Protein AF-A0A820IX75-F1 (afdb_monomer_lite)

Structure (mmCIF, N/CA/C/O backbone):
data_AF-A0A820IX75-F1
#
_entry.id   AF-A0A820IX75-F1
#
loop_
_atom_site.group_PDB
_atom_site.id
_atom_site.type_symbol
_atom_site.label_atom_id
_atom_site.label_alt_id
_atom_site.label_comp_id
_atom_site.label_asym_id
_atom_site.label_entity_id
_atom_site.label_seq_id
_atom_site.pdbx_PDB_ins_code
_atom_site.Cartn_x
_atom_site.Cartn_y
_atom_site.Cartn_z
_atom_site.occupancy
_atom_site.B_iso_or_equiv
_atom_site.auth_seq_id
_atom_site.auth_comp_id
_atom_site.auth_asym_id
_atom_site.auth_atom_id
_atom_site.pdbx_PDB_model_num
ATOM 1 N N . PHE A 1 1 ? 5.509 -18.239 8.361 1.00 42.78 1 PHE A N 1
ATOM 2 C CA . PHE A 1 1 ? 4.060 -17.971 8.330 1.00 42.78 1 PHE A CA 1
ATOM 3 C C . PHE A 1 1 ? 3.438 -18.669 9.520 1.00 42.78 1 PHE A C 1
ATOM 5 O O . PHE A 1 1 ? 3.626 -19.872 9.639 1.00 42.78 1 PHE A O 1
ATOM 12 N N . ILE A 1 2 ? 2.774 -17.937 10.414 1.00 26.36 2 ILE A N 1
ATOM 13 C CA . ILE A 1 2 ? 1.920 -18.545 11.439 1.00 26.36 2 ILE A CA 1
ATOM 14 C C . ILE A 1 2 ? 0.499 -18.086 11.131 1.00 26.36 2 ILE A C 1
ATOM 16 O O . ILE A 1 2 ? 0.242 -16.888 11.007 1.00 26.36 2 ILE A O 1
ATOM 20 N N . TYR A 1 3 ? -0.395 -19.053 10.953 1.00 32.22 3 TYR A N 1
ATOM 21 C CA . TYR A 1 3 ? -1.819 -18.812 10.783 1.00 32.22 3 TYR A CA 1
ATOM 22 C C . TYR A 1 3 ? -2.474 -18.851 12.160 1.00 32.22 3 TYR A C 1
ATOM 24 O O . TYR A 1 3 ? -2.444 -19.881 12.828 1.00 32.22 3 TYR A O 1
ATOM 32 N N . VAL A 1 4 ? -3.062 -17.733 12.578 1.00 28.36 4 VAL A N 1
ATOM 33 C CA . VAL A 1 4 ? -3.933 -17.672 13.757 1.00 28.36 4 VAL A CA 1
ATOM 34 C C . VAL A 1 4 ? -5.233 -17.016 13.305 1.00 28.36 4 VAL A C 1
ATOM 36 O O . VAL A 1 4 ? -5.208 -15.900 12.795 1.00 28.36 4 VAL A O 1
ATOM 39 N N . ASN A 1 5 ? -6.363 -17.718 13.441 1.00 31.97 5 ASN A N 1
ATOM 40 C CA . ASN A 1 5 ? -7.703 -17.233 13.069 1.00 31.97 5 ASN A CA 1
ATOM 41 C C . ASN A 1 5 ? -7.798 -16.603 11.663 1.00 31.97 5 ASN A C 1
ATOM 43 O O . ASN A 1 5 ? -8.227 -15.461 11.532 1.00 31.97 5 ASN A O 1
ATOM 47 N N . ASN A 1 6 ? -7.377 -17.317 10.611 1.00 42.12 6 ASN A N 1
ATOM 48 C CA . ASN A 1 6 ? -7.396 -16.839 9.213 1.00 42.12 6 ASN A CA 1
ATOM 49 C C . ASN A 1 6 ? -6.638 -15.525 8.933 1.00 42.12 6 ASN A C 1
ATOM 51 O O . ASN A 1 6 ? -6.650 -15.042 7.803 1.00 42.12 6 ASN A O 1
ATOM 55 N N . ASN A 1 7 ? -5.910 -14.992 9.913 1.00 35.41 7 ASN A N 1
ATOM 56 C CA . ASN A 1 7 ? -5.027 -13.852 9.747 1.00 35.41 7 ASN A CA 1
ATOM 57 C C . ASN A 1 7 ? -3.591 -14.356 9.577 1.00 35.41 7 ASN A C 1
ATOM 59 O O . ASN A 1 7 ? -3.081 -15.162 10.364 1.00 35.41 7 ASN A O 1
ATOM 63 N N . CYS A 1 8 ? -2.943 -13.909 8.501 1.00 38.84 8 CYS A N 1
ATOM 64 C CA . CYS A 1 8 ? -1.560 -14.252 8.209 1.00 38.84 8 CYS A CA 1
ATOM 65 C C . CYS A 1 8 ? -0.639 -13.315 8.993 1.00 38.84 8 CYS A C 1
ATOM 67 O O . CYS A 1 8 ? -0.419 -12.172 8.595 1.00 38.84 8 CYS A O 1
ATOM 69 N N . TYR A 1 9 ? -0.076 -13.802 10.099 1.00 39.69 9 TYR A N 1
ATOM 70 C CA . TYR A 1 9 ? 0.905 -13.039 10.863 1.00 39.69 9 TYR A CA 1
ATOM 71 C C . TYR A 1 9 ? 2.302 -13.283 10.289 1.00 39.69 9 TYR A C 1
ATOM 73 O O . TYR A 1 9 ? 2.934 -14.331 10.466 1.00 39.69 9 TYR A O 1
ATOM 81 N N . CYS A 1 10 ? 2.769 -12.285 9.549 1.00 46.56 10 CYS A N 1
ATOM 82 C CA . CYS A 1 10 ? 4.101 -12.209 8.974 1.00 46.56 10 CYS A CA 1
ATOM 83 C C . CYS A 1 10 ? 5.067 -11.577 9.989 1.00 46.56 10 CYS A C 1
ATOM 85 O O . CYS A 1 10 ? 5.376 -10.392 9.909 1.00 46.56 10 CYS A O 1
ATOM 87 N N . PHE A 1 11 ? 5.551 -12.359 10.958 1.00 43.84 11 PHE A N 1
ATOM 88 C CA . PHE A 1 11 ? 6.661 -11.931 11.816 1.00 43.84 11 PHE A CA 1
ATOM 89 C C . PHE A 1 11 ? 7.976 -12.043 11.037 1.00 43.84 11 PHE A C 1
ATOM 91 O O . PHE A 1 11 ? 8.629 -13.085 11.051 1.00 43.84 11 PHE A O 1
ATOM 98 N N . PHE A 1 12 ? 8.357 -10.977 10.334 1.00 48.91 12 PHE A N 1
ATOM 99 C CA . PHE A 1 12 ? 9.676 -10.866 9.715 1.00 48.91 12 PHE A CA 1
ATOM 100 C C . PHE A 1 12 ? 10.485 -9.811 10.464 1.00 48.91 12 PHE A C 1
ATOM 102 O O . PHE A 1 12 ? 10.335 -8.607 10.273 1.00 48.91 12 PHE A O 1
ATOM 109 N N . THR A 1 13 ? 11.354 -10.282 11.352 1.00 51.72 13 THR A N 1
ATOM 110 C CA . THR A 1 13 ? 12.250 -9.466 12.183 1.00 51.72 13 THR A CA 1
ATOM 111 C C . THR A 1 13 ? 13.449 -8.902 11.412 1.00 51.72 13 THR A C 1
ATOM 113 O O . THR A 1 13 ? 14.338 -8.304 12.010 1.00 51.72 13 THR A O 1
ATOM 116 N N . THR A 1 14 ? 13.502 -9.061 10.085 1.00 61.75 14 THR A N 1
ATOM 117 C CA . THR A 1 14 ? 14.637 -8.634 9.258 1.00 61.75 14 THR A CA 1
ATOM 118 C C . THR A 1 14 ? 14.279 -7.429 8.375 1.00 61.75 14 THR A C 1
ATOM 120 O O . THR A 1 14 ? 13.453 -7.557 7.472 1.00 61.75 14 THR A O 1
ATOM 123 N N . PRO A 1 15 ? 14.946 -6.269 8.552 1.00 64.50 15 PRO A N 1
ATOM 124 C CA . PRO A 1 15 ? 14.781 -5.068 7.719 1.00 64.50 15 PRO A CA 1
ATOM 125 C C . PRO A 1 15 ? 14.859 -5.315 6.205 1.00 64.50 15 PRO A C 1
ATOM 127 O O . PRO A 1 15 ? 14.155 -4.684 5.420 1.00 64.50 15 PRO A O 1
ATOM 130 N N . LEU A 1 16 ? 15.696 -6.274 5.802 1.00 68.25 16 LEU A N 1
ATOM 131 C CA . LEU A 1 16 ? 15.892 -6.687 4.411 1.00 68.25 16 LEU A CA 1
ATOM 132 C C . LEU A 1 16 ? 14.627 -7.275 3.775 1.00 68.25 16 LEU A C 1
ATOM 134 O O . LEU A 1 16 ? 14.386 -7.057 2.590 1.00 68.25 16 LEU A O 1
ATOM 138 N N . PHE A 1 17 ? 13.804 -7.985 4.548 1.00 69.88 17 PHE A N 1
ATOM 139 C CA . PHE A 1 17 ? 12.567 -8.574 4.046 1.00 69.88 17 PHE A CA 1
ATOM 140 C C . PHE A 1 17 ? 11.552 -7.493 3.668 1.00 69.88 17 PHE A C 1
ATOM 142 O O . PHE A 1 17 ? 10.970 -7.539 2.585 1.00 69.88 17 PHE A O 1
ATOM 149 N N . TRP A 1 18 ? 11.398 -6.475 4.518 1.00 69.31 18 TRP A N 1
ATOM 150 C CA . TRP A 1 18 ? 10.509 -5.341 4.264 1.00 69.31 18 TRP A CA 1
ATOM 151 C C . TRP A 1 18 ? 10.938 -4.532 3.044 1.00 69.31 18 TRP A C 1
ATOM 153 O O . TRP A 1 18 ? 10.099 -4.116 2.246 1.00 69.31 18 TRP A O 1
ATOM 163 N N . LEU A 1 19 ? 12.249 -4.390 2.846 1.00 72.06 19 LEU A N 1
ATOM 164 C CA . LEU A 1 19 ? 12.806 -3.751 1.661 1.00 72.06 19 LEU A CA 1
ATOM 165 C C . LEU A 1 19 ? 12.504 -4.545 0.384 1.00 72.06 19 LEU A C 1
ATOM 167 O O . LEU A 1 19 ? 12.099 -3.972 -0.625 1.00 72.06 19 LEU A O 1
ATOM 171 N N . GLN A 1 20 ? 12.659 -5.871 0.425 1.00 74.88 20 GLN A N 1
ATOM 172 C CA . GLN A 1 20 ? 12.311 -6.749 -0.694 1.00 74.88 20 GLN A CA 1
ATOM 173 C C . GLN A 1 20 ? 10.810 -6.715 -0.998 1.00 74.88 20 GLN A C 1
ATOM 175 O O . GLN A 1 20 ? 10.428 -6.675 -2.165 1.00 74.88 20 GLN A O 1
ATOM 180 N N . TRP A 1 21 ? 9.966 -6.692 0.034 1.00 74.81 21 TRP A N 1
ATOM 181 C CA . TRP A 1 21 ? 8.514 -6.588 -0.103 1.00 74.81 21 TRP A CA 1
ATOM 182 C C . TRP A 1 21 ? 8.080 -5.279 -0.738 1.00 74.81 21 TRP 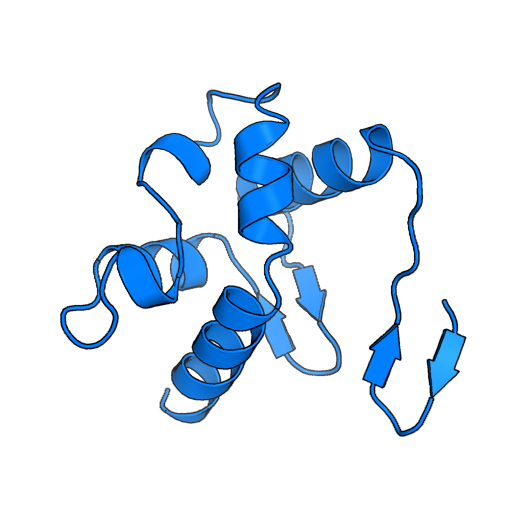A C 1
ATOM 184 O O . TRP A 1 21 ? 7.351 -5.296 -1.728 1.00 74.81 21 TRP A O 1
ATOM 194 N N . ARG A 1 22 ? 8.589 -4.153 -0.231 1.00 77.25 22 ARG A N 1
ATOM 195 C CA . ARG A 1 22 ? 8.356 -2.839 -0.826 1.00 77.25 22 ARG A CA 1
ATOM 196 C C . ARG A 1 22 ? 8.825 -2.807 -2.276 1.00 77.25 22 ARG A C 1
ATOM 198 O O . ARG A 1 22 ? 8.060 -2.420 -3.147 1.00 77.25 22 ARG A O 1
ATOM 205 N N . ASN A 1 23 ? 10.047 -3.252 -2.559 1.00 77.75 23 ASN A N 1
ATOM 206 C CA . ASN A 1 23 ? 10.578 -3.227 -3.923 1.00 77.75 23 ASN A CA 1
ATOM 207 C C . ASN A 1 23 ? 9.777 -4.118 -4.879 1.00 77.75 23 ASN A C 1
ATOM 209 O O . ASN A 1 23 ? 9.607 -3.748 -6.035 1.00 77.75 23 ASN A O 1
ATOM 213 N N . ARG A 1 24 ? 9.237 -5.248 -4.404 1.00 76.00 24 ARG A N 1
ATOM 214 C CA . ARG A 1 24 ? 8.307 -6.076 -5.184 1.00 76.00 24 ARG A CA 1
ATOM 215 C C . ARG A 1 24 ? 6.988 -5.352 -5.441 1.00 76.00 24 ARG A C 1
ATOM 217 O O . ARG A 1 24 ? 6.597 -5.247 -6.596 1.00 76.00 24 ARG A O 1
ATOM 224 N N . LEU A 1 25 ? 6.359 -4.801 -4.403 1.00 75.62 25 LEU A N 1
ATOM 225 C CA . LEU A 1 25 ? 5.100 -4.056 -4.516 1.00 75.62 25 LEU A CA 1
ATOM 226 C C . LEU A 1 25 ? 5.221 -2.848 -5.460 1.00 75.62 25 LEU A C 1
ATOM 228 O O . LEU A 1 25 ? 4.319 -2.568 -6.242 1.00 75.62 25 LEU A O 1
ATOM 232 N N . LEU A 1 26 ? 6.361 -2.153 -5.419 1.00 74.94 26 LEU A N 1
ATOM 233 C CA . LEU A 1 26 ? 6.631 -0.966 -6.230 1.00 74.94 26 LEU A CA 1
ATOM 234 C C . LEU A 1 26 ? 7.114 -1.273 -7.658 1.00 74.94 26 LEU A C 1
ATOM 236 O O . LEU A 1 26 ? 7.202 -0.367 -8.481 1.00 74.94 26 LEU A O 1
ATOM 240 N N . SER A 1 27 ? 7.433 -2.529 -7.978 1.00 73.12 27 SER A N 1
ATOM 241 C CA . SER A 1 27 ? 7.990 -2.922 -9.280 1.00 73.12 27 SER A CA 1
ATOM 242 C C . SER A 1 27 ? 6.961 -2.933 -10.423 1.00 73.12 27 SER A C 1
ATOM 244 O O . SER A 1 27 ? 7.355 -3.215 -11.549 1.00 73.12 27 SER A O 1
ATOM 246 N N . SER A 1 28 ? 5.672 -2.684 -10.164 1.00 61.00 28 SER A N 1
ATOM 247 C CA . SER A 1 28 ? 4.520 -2.845 -11.084 1.00 61.00 28 SER A CA 1
ATOM 248 C C . SER A 1 28 ? 4.309 -4.246 -11.687 1.00 61.00 28 SER A C 1
ATOM 250 O O . SER A 1 28 ? 3.228 -4.527 -12.188 1.00 61.00 28 SER A O 1
ATOM 252 N N . THR A 1 29 ? 5.299 -5.138 -11.624 1.00 55.91 29 THR A N 1
ATOM 253 C CA . THR A 1 29 ? 5.246 -6.520 -12.128 1.00 55.91 29 THR A CA 1
ATOM 254 C C . THR A 1 29 ? 4.722 -7.541 -11.118 1.00 55.91 29 THR A C 1
ATOM 256 O O . THR A 1 29 ? 4.583 -8.708 -11.471 1.00 55.91 29 THR A O 1
ATOM 259 N N . ALA A 1 30 ? 4.482 -7.154 -9.863 1.00 57.84 30 ALA A N 1
ATOM 260 C CA . ALA A 1 30 ? 4.093 -8.089 -8.813 1.00 57.84 30 ALA A CA 1
ATOM 261 C C . ALA A 1 30 ? 2.841 -7.609 -8.076 1.00 57.84 30 ALA A C 1
ATOM 263 O O . ALA A 1 30 ? 2.861 -6.597 -7.377 1.00 57.84 30 ALA A O 1
ATOM 264 N N . GLU A 1 31 ? 1.765 -8.377 -8.214 1.00 60.50 31 GLU A N 1
ATOM 265 C CA . GLU A 1 31 ? 0.589 -8.279 -7.360 1.00 60.50 31 GLU A CA 1
ATOM 266 C C . GLU A 1 31 ? 0.858 -9.034 -6.069 1.00 60.50 31 GLU A C 1
ATOM 268 O O . GLU A 1 31 ? 1.347 -10.170 -6.073 1.00 60.50 31 GLU A O 1
ATOM 273 N N . LEU A 1 32 ? 0.558 -8.394 -4.948 1.00 68.12 32 LEU A N 1
ATOM 274 C CA . LEU A 1 32 ? 0.883 -8.944 -3.656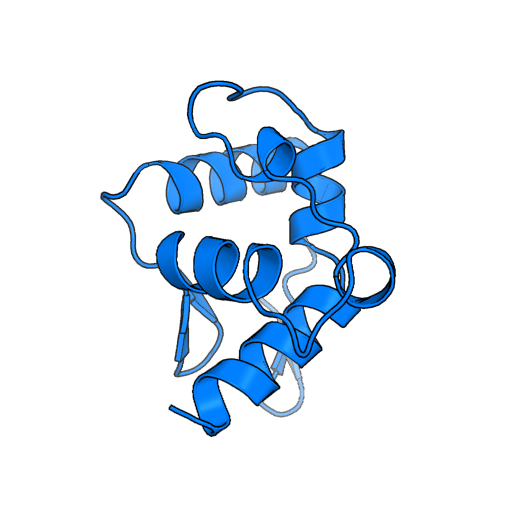 1.00 68.12 32 LEU A CA 1
ATOM 275 C C . LEU A 1 32 ? -0.393 -9.415 -2.966 1.00 68.12 32 LEU A C 1
ATOM 277 O O . LEU A 1 32 ? -1.319 -8.639 -2.750 1.00 68.12 32 LEU A O 1
ATOM 281 N N . ARG A 1 33 ? -0.454 -10.706 -2.636 1.00 61.75 33 ARG A N 1
ATOM 282 C CA . ARG A 1 33 ? -1.608 -11.282 -1.943 1.00 61.75 33 ARG A CA 1
ATOM 283 C C . ARG A 1 33 ? -1.495 -11.089 -0.440 1.00 61.75 33 ARG A C 1
ATOM 285 O O . ARG A 1 33 ? -0.548 -11.573 0.181 1.00 61.75 33 ARG A O 1
ATOM 292 N N . LEU A 1 34 ? -2.501 -10.443 0.135 1.00 63.34 34 LEU A N 1
ATOM 293 C CA . LEU A 1 34 ? -2.706 -10.345 1.573 1.00 63.34 34 LEU A CA 1
ATOM 294 C C . LEU A 1 34 ? -4.015 -11.068 1.905 1.00 63.34 34 LEU A C 1
ATOM 296 O O . LEU A 1 34 ? -5.111 -10.573 1.652 1.00 63.34 34 LEU A O 1
ATOM 300 N N . GLY A 1 35 ? -3.897 -12.310 2.382 1.00 64.31 35 GLY A N 1
ATOM 301 C CA . GLY A 1 35 ? -5.048 -13.207 2.501 1.00 64.31 35 GLY A CA 1
ATOM 302 C C . GLY A 1 35 ? -5.664 -13.515 1.129 1.00 64.31 35 GLY A C 1
ATOM 303 O O . GLY A 1 35 ? -4.966 -13.995 0.235 1.00 64.31 35 GLY A O 1
ATOM 304 N N . ASN A 1 36 ? -6.959 -13.220 0.967 1.00 65.75 36 ASN A N 1
ATOM 305 C CA . ASN A 1 36 ? -7.691 -13.384 -0.297 1.00 65.75 36 ASN A CA 1
ATOM 306 C C . ASN A 1 36 ? -7.673 -12.138 -1.196 1.00 65.75 36 ASN A C 1
ATOM 308 O O . ASN A 1 36 ? -8.184 -12.200 -2.313 1.00 65.75 36 ASN A O 1
ATOM 312 N N . GLN A 1 37 ? -7.109 -11.023 -0.731 1.00 63.25 37 GLN A N 1
ATOM 313 C CA . GLN A 1 37 ? -7.109 -9.764 -1.467 1.00 63.25 37 GLN A CA 1
ATOM 314 C C . GLN A 1 37 ? -5.772 -9.525 -2.163 1.00 63.25 37 GLN A C 1
ATOM 316 O O . GLN A 1 37 ? -4.707 -9.922 -1.681 1.00 63.25 37 GLN A O 1
ATOM 321 N N . PHE A 1 38 ? -5.842 -8.858 -3.310 1.00 71.81 38 PHE A N 1
ATOM 322 C CA . PHE A 1 38 ? -4.677 -8.420 -4.062 1.00 71.81 38 PHE A CA 1
ATOM 323 C C . PHE A 1 38 ? -4.409 -6.949 -3.770 1.00 71.81 38 PHE A C 1
ATOM 325 O O . PHE A 1 38 ? -5.296 -6.106 -3.878 1.00 71.81 38 PHE A O 1
ATOM 332 N N . ILE A 1 39 ? -3.170 -6.640 -3.413 1.00 73.44 39 ILE A N 1
ATOM 333 C CA . ILE A 1 39 ? -2.711 -5.279 -3.179 1.00 73.44 39 ILE A CA 1
ATOM 334 C C . ILE A 1 39 ? -1.711 -4.932 -4.272 1.00 73.44 39 ILE A C 1
ATOM 336 O O . ILE A 1 39 ? -0.706 -5.622 -4.469 1.00 73.44 39 ILE A O 1
ATOM 340 N N . SER A 1 40 ? -2.012 -3.853 -4.986 1.00 79.44 40 SER A N 1
ATOM 341 C CA . SER A 1 40 ? -1.143 -3.252 -5.986 1.00 79.44 40 SER A CA 1
ATOM 342 C C . SER A 1 40 ? -0.685 -1.874 -5.512 1.00 79.44 40 SER A C 1
ATOM 344 O O . SER A 1 40 ? -1.246 -1.294 -4.578 1.00 79.44 40 SER A O 1
ATOM 346 N N . ILE A 1 41 ? 0.322 -1.317 -6.185 1.00 79.62 41 ILE A N 1
ATOM 347 C CA . ILE A 1 41 ? 0.734 0.073 -5.963 1.00 79.62 41 ILE A CA 1
ATOM 348 C C . ILE A 1 41 ? -0.406 1.066 -6.250 1.00 79.62 41 ILE A C 1
ATOM 350 O O . ILE A 1 41 ? -0.454 2.125 -5.632 1.00 79.62 41 ILE A O 1
ATOM 354 N N . ASN A 1 42 ? -1.352 0.716 -7.128 1.00 82.50 42 ASN A N 1
ATOM 355 C CA . ASN A 1 42 ? -2.475 1.587 -7.468 1.00 82.50 42 ASN A CA 1
ATOM 356 C C . ASN A 1 42 ? -3.391 1.798 -6.260 1.00 82.50 42 ASN A C 1
ATOM 358 O O . ASN A 1 42 ? -3.743 2.932 -5.981 1.00 82.50 42 ASN A O 1
ATOM 362 N N . H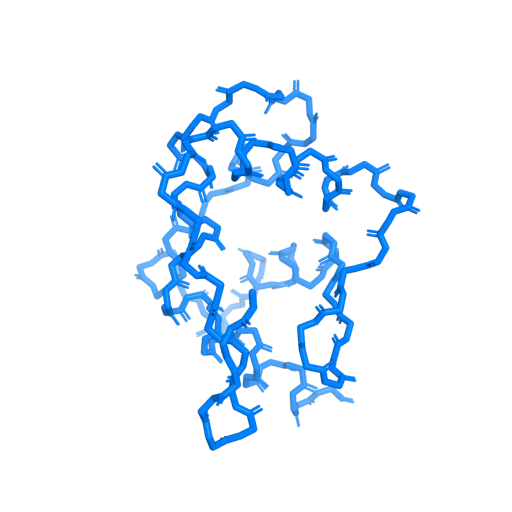IS A 1 43 ? -3.651 0.758 -5.461 1.00 81.12 43 HIS A N 1
ATOM 363 C CA . HIS A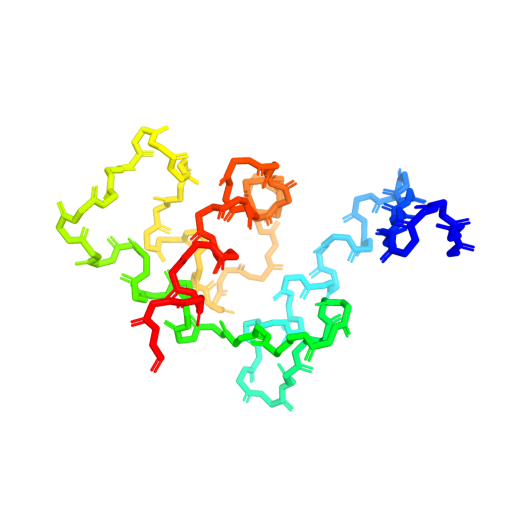 1 43 ? -4.436 0.901 -4.226 1.00 81.12 43 HIS A CA 1
ATOM 364 C C . HIS A 1 43 ? -3.749 1.829 -3.209 1.00 81.12 43 HIS A C 1
ATOM 366 O O . HIS A 1 43 ? -4.404 2.569 -2.479 1.00 81.12 43 HIS A O 1
ATOM 372 N N . LEU A 1 44 ? -2.411 1.832 -3.169 1.00 82.38 44 LEU A N 1
ATOM 373 C CA . LEU A 1 44 ? -1.664 2.771 -2.329 1.00 82.38 44 LEU A CA 1
ATOM 374 C C . LEU A 1 44 ? -1.746 4.206 -2.856 1.00 82.38 44 LEU A C 1
ATOM 376 O O . LEU A 1 44 ? -1.851 5.137 -2.058 1.00 82.38 44 LEU A O 1
ATOM 380 N N . HIS A 1 45 ? -1.692 4.391 -4.176 1.00 84.81 45 HIS A N 1
ATOM 381 C CA . HIS A 1 45 ? -1.923 5.693 -4.796 1.00 84.81 45 HIS A CA 1
ATOM 382 C C . HIS A 1 45 ? -3.341 6.194 -4.524 1.00 84.81 45 HIS A C 1
ATOM 384 O O . HIS A 1 45 ? -3.488 7.340 -4.108 1.00 84.81 45 HIS A O 1
ATOM 390 N N . ASP A 1 46 ? -4.345 5.326 -4.650 1.00 86.00 46 ASP A N 1
ATOM 391 C CA . ASP A 1 46 ? -5.742 5.655 -4.389 1.00 86.00 46 ASP A CA 1
ATOM 392 C C . ASP A 1 46 ? -5.933 6.150 -2.962 1.00 86.00 46 ASP A C 1
ATOM 394 O O . ASP A 1 46 ? -6.572 7.174 -2.779 1.00 86.00 46 ASP A O 1
ATOM 398 N N . ILE A 1 47 ? -5.333 5.499 -1.958 1.00 85.62 47 ILE A N 1
ATOM 399 C CA . ILE A 1 47 ? -5.407 5.951 -0.558 1.00 85.62 47 ILE A CA 1
ATOM 400 C C . ILE A 1 47 ? -4.708 7.294 -0.358 1.00 85.62 47 ILE A C 1
ATOM 402 O O . ILE A 1 47 ? -5.263 8.169 0.298 1.00 85.62 47 ILE A O 1
ATOM 406 N N . VAL A 1 48 ? -3.501 7.461 -0.905 1.00 85.88 48 VAL A N 1
ATOM 407 C CA . VAL A 1 48 ? -2.714 8.694 -0.738 1.00 85.88 48 VAL A CA 1
ATOM 408 C C . VAL A 1 48 ? -3.372 9.893 -1.425 1.00 85.88 48 VAL A C 1
ATOM 410 O O . VAL A 1 48 ? -3.214 11.021 -0.958 1.00 85.88 48 VAL A O 1
ATOM 413 N N . ASP A 1 49 ? -4.089 9.663 -2.523 1.00 84.88 49 ASP A N 1
ATOM 414 C CA . ASP A 1 49 ? -4.827 10.691 -3.257 1.00 84.88 49 ASP A CA 1
ATOM 415 C C . ASP A 1 49 ? -6.318 10.770 -2.847 1.00 84.88 49 ASP A C 1
ATOM 417 O O . ASP A 1 49 ? -7.036 11.666 -3.305 1.00 84.88 49 ASP A O 1
ATOM 421 N N . ASN A 1 50 ? -6.792 9.889 -1.954 1.00 83.19 50 ASN A N 1
ATOM 422 C CA . ASN A 1 50 ? -8.171 9.884 -1.471 1.00 83.19 50 ASN A CA 1
ATOM 423 C C . ASN A 1 50 ? -8.448 11.117 -0.602 1.00 83.19 50 ASN A C 1
ATOM 425 O O . ASN A 1 50 ? -7.655 11.484 0.259 1.00 83.19 50 ASN A O 1
ATOM 429 N N . LYS A 1 51 ? -9.626 11.726 -0.760 1.00 79.56 51 LYS A N 1
ATOM 430 C CA . LYS A 1 51 ? -10.077 12.824 0.111 1.00 79.56 51 LYS A CA 1
ATOM 431 C C . LYS A 1 51 ? -10.652 12.336 1.444 1.00 79.56 51 LYS A C 1
ATOM 433 O O . LYS A 1 51 ? -10.763 13.134 2.369 1.00 79.56 51 LYS A O 1
ATOM 438 N N . THR A 1 52 ? -11.031 11.062 1.530 1.00 83.12 52 THR A N 1
ATOM 439 C CA . THR A 1 52 ? -11.616 10.441 2.727 1.00 83.12 52 THR A CA 1
ATOM 440 C C . THR A 1 52 ? -10.567 10.104 3.781 1.00 83.12 52 THR A C 1
ATOM 442 O O . THR A 1 52 ? -10.851 10.209 4.969 1.00 83.12 52 THR A O 1
ATOM 445 N N . TYR A 1 53 ? -9.359 9.721 3.360 1.00 81.94 53 TYR A N 1
ATOM 446 C CA . TYR A 1 53 ? -8.264 9.370 4.261 1.00 81.94 53 TYR A CA 1
ATOM 447 C C . TYR A 1 53 ? -7.227 10.483 4.260 1.00 81.94 53 TYR A C 1
ATOM 449 O O . TYR A 1 53 ? -6.774 10.928 3.210 1.00 81.94 53 TYR A O 1
ATOM 457 N N . THR A 1 54 ? -6.841 10.949 5.440 1.00 83.31 54 THR A N 1
ATOM 458 C CA . THR A 1 54 ? -5.806 11.969 5.573 1.00 83.31 54 THR A CA 1
ATOM 459 C C . THR A 1 54 ? -4.442 11.329 5.778 1.00 83.31 54 THR A C 1
ATOM 461 O O . THR A 1 54 ? -4.307 10.201 6.255 1.00 83.31 54 THR A O 1
ATOM 464 N N . LYS A 1 55 ? -3.388 12.110 5.529 1.00 82.25 55 LYS A N 1
ATOM 465 C CA . LYS A 1 55 ? -2.006 11.707 5.813 1.00 82.25 55 LYS A CA 1
ATOM 466 C C . LYS A 1 55 ? -1.790 11.250 7.262 1.00 82.25 55 LYS A C 1
ATOM 468 O O . LYS A 1 55 ? -0.870 10.475 7.504 1.00 82.25 55 LYS A O 1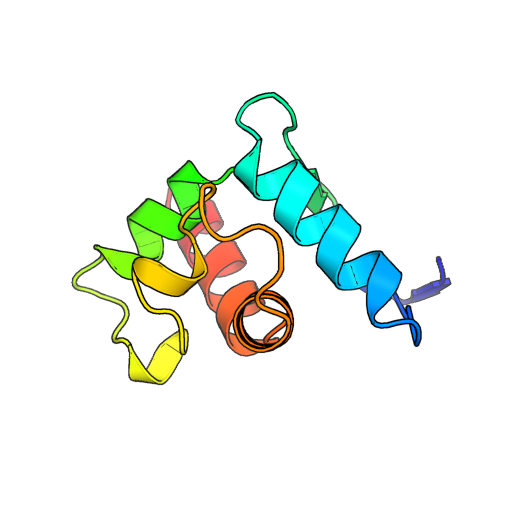
ATOM 473 N N . LEU A 1 56 ? -2.585 11.733 8.217 1.00 82.12 56 LEU A N 1
ATOM 474 C CA . LEU A 1 56 ? -2.490 11.302 9.614 1.00 82.12 56 LEU A CA 1
ATOM 475 C C . LEU A 1 56 ? -3.015 9.876 9.808 1.00 82.12 56 LEU A C 1
ATOM 477 O O . LEU A 1 56 ? -2.459 9.144 10.619 1.00 82.12 56 LEU A O 1
ATOM 481 N N . ASP A 1 57 ? -4.007 9.468 9.018 1.00 81.06 57 ASP A N 1
ATOM 482 C CA . ASP A 1 57 ? -4.636 8.151 9.120 1.00 81.06 57 ASP A CA 1
ATOM 483 C C . ASP A 1 57 ? -3.735 7.059 8.534 1.00 81.06 57 ASP A C 1
ATOM 485 O O . ASP A 1 57 ? -3.543 6.004 9.133 1.00 81.06 57 ASP A O 1
ATOM 489 N N . HIS A 1 58 ? -3.129 7.321 7.371 1.00 80.44 58 HIS A N 1
ATOM 490 C CA . HIS A 1 58 ? -2.328 6.322 6.658 1.00 80.44 58 HIS A CA 1
ATOM 491 C C . HIS A 1 58 ? -0.806 6.522 6.785 1.00 80.44 58 HIS A C 1
ATOM 493 O O . HIS A 1 58 ? -0.039 5.639 6.410 1.00 80.44 58 HIS A O 1
ATOM 499 N N . SER A 1 59 ? -0.330 7.666 7.296 1.00 83.19 59 SER A N 1
ATOM 500 C CA . SER A 1 59 ? 1.097 7.995 7.512 1.00 83.19 59 SER A CA 1
ATOM 501 C C . SER A 1 59 ? 2.015 7.940 6.274 1.00 83.19 59 SER A C 1
ATOM 503 O O . SER A 1 59 ? 3.236 8.081 6.395 1.00 83.19 59 SER A O 1
ATOM 505 N N . LEU A 1 60 ? 1.452 7.780 5.073 1.00 83.62 60 LEU A N 1
ATOM 506 C CA . LEU A 1 60 ? 2.195 7.727 3.808 1.00 83.62 60 LEU A CA 1
ATOM 507 C C . LEU A 1 60 ? 2.297 9.099 3.139 1.00 83.62 60 LEU A C 1
ATOM 509 O O . LEU A 1 60 ? 1.365 9.899 3.144 1.00 83.62 60 LEU A O 1
ATOM 513 N N . MET A 1 61 ? 3.428 9.343 2.490 1.00 84.88 61 MET A N 1
ATOM 514 C CA . MET A 1 61 ? 3.609 10.395 1.494 1.00 84.88 61 MET A CA 1
ATOM 515 C C . MET A 1 61 ? 3.778 9.790 0.097 1.00 84.88 61 MET A C 1
ATOM 517 O O . MET A 1 61 ? 4.206 8.647 -0.049 1.00 84.88 61 MET A O 1
ATOM 521 N N . LYS A 1 62 ? 3.571 10.600 -0.950 1.00 82.38 62 LYS A N 1
ATOM 522 C CA . LYS A 1 62 ? 3.860 10.206 -2.344 1.00 82.38 62 LYS A CA 1
ATOM 523 C C . LYS A 1 62 ? 5.300 9.719 -2.548 1.00 82.38 62 LYS A C 1
ATOM 525 O O . LYS A 1 62 ? 5.547 8.841 -3.365 1.00 82.38 62 LYS A O 1
ATOM 530 N N . SER A 1 63 ? 6.251 10.261 -1.787 1.00 83.00 63 SER A N 1
ATOM 531 C CA . SER A 1 63 ? 7.645 9.810 -1.794 1.00 83.00 63 SER A CA 1
ATOM 532 C C . SER A 1 63 ? 7.821 8.403 -1.219 1.00 83.00 63 SER A C 1
ATOM 534 O O . SER A 1 63 ? 8.694 7.674 -1.678 1.00 83.00 63 SER A O 1
ATOM 536 N N . ASP A 1 64 ? 6.989 7.993 -0.256 1.00 81.50 64 ASP A N 1
ATOM 537 C CA . ASP A 1 64 ? 7.106 6.679 0.385 1.00 81.50 64 ASP A CA 1
ATOM 538 C C . ASP A 1 64 ? 6.751 5.536 -0.584 1.00 81.50 64 ASP A C 1
ATOM 540 O O . ASP A 1 64 ? 7.365 4.463 -0.555 1.00 81.50 64 ASP A O 1
ATOM 544 N N . ILE A 1 65 ? 5.821 5.808 -1.504 1.00 82.12 65 ILE A N 1
ATOM 545 C CA . ILE A 1 65 ? 5.377 4.896 -2.567 1.00 82.12 65 ILE A CA 1
ATOM 546 C C . ILE A 1 65 ? 6.115 5.117 -3.897 1.00 82.12 65 ILE A C 1
ATOM 548 O O . ILE A 1 65 ? 5.747 4.557 -4.923 1.00 82.12 65 ILE A O 1
ATOM 552 N N . ASN A 1 66 ? 7.186 5.915 -3.907 1.00 81.69 66 ASN A N 1
ATOM 553 C CA . ASN A 1 66 ? 7.976 6.139 -5.111 1.00 81.69 66 ASN A CA 1
ATOM 554 C C . ASN A 1 66 ? 8.917 4.953 -5.385 1.00 81.69 66 ASN A C 1
ATOM 556 O O . ASN A 1 66 ? 9.889 4.733 -4.661 1.00 81.69 66 ASN A O 1
ATOM 560 N N . ALA A 1 67 ? 8.681 4.240 -6.489 1.00 73.06 67 ALA A N 1
ATOM 561 C CA . ALA A 1 67 ? 9.482 3.094 -6.930 1.00 73.06 67 ALA A CA 1
ATOM 562 C C . ALA A 1 67 ? 10.959 3.415 -7.243 1.00 73.06 67 ALA A C 1
ATOM 564 O O . ALA A 1 67 ? 11.797 2.509 -7.293 1.00 73.06 67 ALA A O 1
ATOM 565 N N . LYS A 1 68 ? 11.301 4.693 -7.463 1.00 77.00 68 LYS A N 1
ATOM 566 C CA . LYS A 1 68 ? 12.687 5.125 -7.718 1.00 77.00 68 LYS A CA 1
ATOM 567 C C . LYS A 1 68 ? 13.541 5.131 -6.452 1.00 77.00 68 LYS A C 1
ATOM 569 O O . LYS A 1 68 ? 14.751 4.939 -6.539 1.00 77.00 68 LYS A O 1
ATOM 574 N N . ASP A 1 69 ? 12.927 5.314 -5.288 1.00 74.31 69 ASP A N 1
ATOM 575 C CA . ASP A 1 69 ? 13.631 5.305 -4.011 1.00 74.31 69 ASP A CA 1
ATOM 576 C C . ASP A 1 69 ? 13.658 3.884 -3.446 1.00 74.31 69 ASP A C 1
ATOM 578 O O . ASP A 1 69 ? 12.841 3.526 -2.611 1.00 74.31 69 ASP A O 1
ATOM 582 N N . ARG A 1 70 ? 14.573 3.034 -3.914 1.00 67.12 70 ARG A N 1
ATOM 583 C CA . ARG A 1 70 ? 14.581 1.596 -3.573 1.00 67.12 70 ARG A CA 1
ATOM 584 C C . ARG A 1 70 ? 15.081 1.273 -2.164 1.00 67.12 70 ARG A C 1
ATOM 586 O O . ARG A 1 70 ? 14.943 0.129 -1.730 1.00 67.12 70 ARG A O 1
ATOM 593 N N . HIS A 1 71 ? 15.692 2.235 -1.465 1.00 70.75 71 HIS A N 1
ATOM 594 C CA . HIS A 1 71 ? 16.431 2.001 -0.214 1.00 70.75 71 HIS A CA 1
ATOM 595 C C . HIS A 1 71 ? 15.819 2.694 1.018 1.00 70.75 71 HIS A C 1
ATOM 597 O O . HIS A 1 71 ? 16.357 2.567 2.117 1.00 70.75 71 HIS A O 1
ATOM 603 N N . SER A 1 72 ? 14.678 3.380 0.884 1.00 74.69 72 SER A N 1
ATOM 604 C CA . SER A 1 72 ? 14.004 3.975 2.043 1.00 74.69 72 SER A CA 1
ATOM 605 C C . SER A 1 72 ? 13.405 2.927 2.990 1.00 74.69 72 SER A C 1
ATOM 607 O O . SER A 1 72 ? 12.311 2.388 2.785 1.00 74.69 72 SER A O 1
ATOM 609 N N . PHE A 1 73 ? 14.128 2.673 4.080 1.00 72.69 73 PHE A N 1
ATOM 610 C CA . PHE A 1 73 ? 13.659 1.850 5.193 1.00 72.69 73 PHE A CA 1
ATOM 611 C C . PHE A 1 73 ? 12.505 2.514 5.959 1.00 72.69 73 PHE A C 1
ATOM 613 O O . PHE A 1 73 ? 11.566 1.837 6.373 1.00 72.69 73 PHE A O 1
ATOM 620 N N . SER A 1 74 ? 12.523 3.846 6.085 1.00 79.69 74 SER A N 1
ATOM 621 C CA . SER A 1 74 ? 11.430 4.604 6.713 1.00 79.69 74 SER A CA 1
ATOM 622 C C . SER A 1 74 ? 10.104 4.392 5.977 1.00 79.69 74 SER A C 1
ATOM 624 O O . SER A 1 74 ? 9.072 4.159 6.604 1.00 79.69 74 SER A O 1
ATOM 626 N N . SER A 1 75 ? 10.137 4.382 4.644 1.00 81.06 75 SER A N 1
ATOM 627 C CA . SER A 1 75 ? 8.952 4.117 3.829 1.00 81.06 75 SER A CA 1
ATOM 628 C C . SER A 1 75 ? 8.483 2.668 3.951 1.00 81.06 75 SER A C 1
ATOM 630 O O . SER A 1 75 ? 7.281 2.422 3.963 1.00 81.06 75 SER A O 1
ATOM 632 N N . CYS A 1 76 ? 9.404 1.710 4.116 1.00 77.00 76 CYS A N 1
ATOM 633 C CA . CYS A 1 76 ? 9.041 0.320 4.407 1.00 77.00 76 CYS A CA 1
ATOM 634 C C . CYS A 1 76 ? 8.261 0.213 5.718 1.00 77.00 76 CYS A C 1
ATOM 636 O O . CYS A 1 76 ? 7.195 -0.386 5.731 1.00 77.00 76 CYS A O 1
ATOM 638 N N . LEU A 1 77 ? 8.745 0.836 6.796 1.00 78.06 77 LEU A N 1
ATOM 639 C CA . LEU A 1 77 ? 8.064 0.809 8.094 1.00 78.06 77 LEU A CA 1
ATOM 640 C C . LEU A 1 77 ? 6.641 1.377 8.015 1.00 78.06 77 LEU A C 1
ATOM 642 O O . LEU A 1 77 ? 5.706 0.781 8.546 1.00 78.06 77 LEU A O 1
ATOM 646 N N . LYS A 1 78 ? 6.453 2.490 7.301 1.00 82.44 78 LYS A N 1
ATOM 647 C CA . LYS A 1 78 ? 5.123 3.084 7.104 1.00 82.44 78 LYS A CA 1
ATOM 648 C C . LYS A 1 78 ? 4.191 2.183 6.291 1.00 82.44 78 LYS A C 1
ATOM 650 O O . LYS A 1 78 ? 3.025 2.054 6.641 1.00 82.44 78 LYS A O 1
ATOM 655 N N . LEU A 1 79 ? 4.706 1.519 5.252 1.00 78.19 79 LEU A N 1
ATOM 656 C CA . LEU A 1 79 ? 3.947 0.546 4.453 1.00 78.19 79 LEU A CA 1
ATOM 657 C C . LEU A 1 79 ? 3.524 -0.693 5.250 1.00 78.19 79 LEU A C 1
ATOM 659 O O . LEU A 1 79 ? 2.608 -1.400 4.846 1.00 78.19 79 LEU A O 1
ATOM 663 N N . THR A 1 80 ? 4.182 -0.953 6.376 1.00 74.62 80 THR A N 1
ATOM 664 C CA . THR A 1 80 ? 3.832 -2.044 7.292 1.00 74.62 80 THR A CA 1
ATOM 665 C C . THR A 1 80 ? 2.931 -1.606 8.438 1.00 74.62 80 THR A C 1
ATOM 667 O O . THR A 1 80 ? 2.642 -2.408 9.325 1.00 74.62 80 THR A O 1
ATOM 670 N N . SER A 1 81 ? 2.495 -0.342 8.443 1.00 80.44 81 SER A N 1
ATOM 671 C CA . SER A 1 81 ? 1.607 0.176 9.476 1.00 80.44 81 SER A CA 1
ATOM 672 C C . SER A 1 81 ? 0.287 -0.589 9.485 1.00 80.44 81 SER A C 1
ATOM 674 O O . SER A 1 81 ? -0.365 -0.762 8.454 1.00 80.44 81 SER A O 1
ATOM 676 N N . THR A 1 82 ? -0.140 -1.009 10.673 1.00 79.19 82 THR A N 1
ATOM 677 C CA . THR A 1 82 ? -1.440 -1.656 10.877 1.00 79.19 82 THR A CA 1
ATOM 678 C C . THR A 1 82 ? -2.606 -0.760 10.481 1.00 79.19 82 THR A C 1
ATOM 680 O O . THR A 1 82 ? -3.633 -1.268 10.040 1.00 79.19 82 THR A O 1
ATOM 683 N N . ASP A 1 83 ? -2.453 0.557 10.608 1.00 82.44 83 ASP A N 1
ATOM 684 C CA . ASP A 1 83 ? -3.507 1.514 10.262 1.00 82.44 83 ASP A CA 1
ATOM 685 C C . ASP A 1 83 ? -3.678 1.616 8.747 1.00 82.44 83 ASP A C 1
ATOM 687 O O . ASP A 1 83 ? -4.800 1.578 8.244 1.00 82.44 83 ASP A O 1
ATOM 691 N N . LEU A 1 84 ? -2.566 1.590 8.004 1.00 80.94 84 LEU A N 1
ATOM 692 C CA . LEU A 1 84 ? -2.599 1.491 6.548 1.00 80.94 84 LEU A CA 1
ATOM 693 C C . LEU A 1 84 ? -3.293 0.199 6.092 1.00 80.94 84 LEU A C 1
ATOM 695 O O . LEU A 1 84 ? -4.093 0.236 5.162 1.00 80.94 84 LEU A O 1
ATOM 699 N N . PHE A 1 85 ? -3.024 -0.934 6.749 1.00 78.81 85 PHE A N 1
ATOM 700 C CA . PHE A 1 85 ? -3.685 -2.199 6.412 1.00 78.81 85 PHE A CA 1
ATOM 701 C C . PHE A 1 85 ? -5.196 -2.173 6.658 1.00 78.81 85 PHE A C 1
ATOM 703 O O . PHE A 1 85 ? -5.939 -2.717 5.844 1.00 78.81 85 PHE A O 1
ATOM 710 N N . LYS A 1 86 ? -5.662 -1.532 7.737 1.00 81.38 86 LYS A N 1
ATOM 711 C CA . LYS A 1 86 ? -7.103 -1.352 7.982 1.00 81.38 86 LYS A CA 1
ATOM 712 C C . LYS A 1 86 ? -7.745 -0.515 6.880 1.00 81.38 86 LYS A C 1
ATOM 714 O O . LYS A 1 86 ? -8.732 -0.941 6.298 1.00 81.38 86 LYS A O 1
ATOM 719 N N . ILE A 1 87 ? -7.125 0.614 6.537 1.00 83.38 87 ILE A N 1
ATOM 720 C CA . ILE A 1 87 ? -7.607 1.510 5.481 1.00 83.38 87 ILE A CA 1
ATOM 721 C C . ILE A 1 87 ? -7.640 0.801 4.123 1.00 83.38 87 ILE A C 1
ATOM 723 O O . ILE A 1 87 ? -8.622 0.921 3.399 1.00 83.38 87 ILE A O 1
ATOM 727 N N . LEU A 1 88 ? -6.601 0.029 3.788 1.00 79.69 88 LEU A N 1
ATOM 728 C CA . LEU A 1 88 ? -6.571 -0.798 2.578 1.00 79.69 88 LEU A CA 1
ATOM 729 C C . LEU A 1 88 ? -7.731 -1.793 2.553 1.00 79.69 88 LEU A C 1
ATOM 731 O O . LEU A 1 88 ? -8.414 -1.901 1.541 1.00 79.69 88 LEU A O 1
ATOM 735 N N . ASN A 1 89 ? -7.980 -2.489 3.660 1.00 78.88 89 ASN A N 1
ATOM 736 C CA . ASN A 1 89 ? -9.059 -3.466 3.740 1.00 78.88 89 ASN A CA 1
ATOM 737 C C . ASN A 1 89 ? -10.451 -2.814 3.618 1.00 78.88 89 ASN A C 1
ATOM 739 O O . ASN A 1 89 ? -11.322 -3.351 2.932 1.00 78.88 89 ASN A O 1
ATOM 743 N N . ASP A 1 90 ? -10.652 -1.644 4.228 1.00 79.31 90 ASP A N 1
ATOM 744 C CA . ASP A 1 90 ? -11.907 -0.887 4.157 1.00 79.31 90 ASP A CA 1
ATOM 745 C C . ASP A 1 90 ? -12.144 -0.312 2.750 1.00 79.31 90 ASP A C 1
ATOM 747 O O . ASP A 1 90 ? -13.257 -0.382 2.224 1.00 79.31 90 ASP A O 1
ATOM 751 N N . ASN A 1 91 ? -11.091 0.211 2.113 1.00 75.75 91 ASN A N 1
ATOM 752 C CA . ASN A 1 91 ? -11.153 0.783 0.770 1.00 75.75 91 ASN A CA 1
ATOM 753 C C . ASN A 1 91 ? -11.407 -0.285 -0.305 1.00 75.75 91 ASN A C 1
ATOM 755 O O . ASN A 1 91 ? -12.232 -0.077 -1.188 1.00 75.75 91 ASN A O 1
ATOM 759 N N . ILE A 1 92 ? -10.771 -1.454 -0.191 1.00 69.31 92 ILE A N 1
ATOM 760 C CA . ILE A 1 92 ? -11.010 -2.588 -1.097 1.00 69.31 92 ILE A CA 1
ATOM 761 C C . ILE A 1 92 ? -12.422 -3.157 -0.904 1.00 69.31 92 ILE A C 1
ATOM 763 O O . ILE A 1 92 ? -13.034 -3.601 -1.863 1.00 69.31 92 ILE A O 1
ATOM 767 N N . SER A 1 93 ? -12.967 -3.131 0.317 1.00 59.81 93 SER A N 1
ATOM 768 C CA . SER A 1 93 ? -14.338 -3.603 0.582 1.00 59.81 93 SER A CA 1
ATOM 769 C C . SER A 1 93 ? -15.426 -2.659 0.052 1.00 59.81 93 SER A C 1
ATOM 771 O O . SER A 1 93 ? -16.600 -3.025 0.0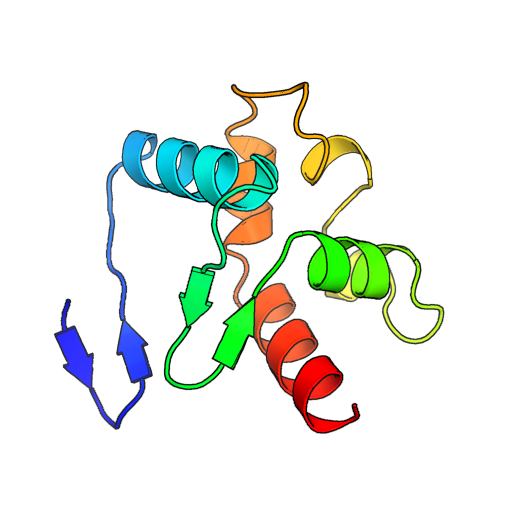45 1.00 59.81 93 SER A O 1
ATOM 773 N N . THR A 1 94 ? -15.057 -1.435 -0.336 1.00 54.41 94 THR A N 1
ATOM 774 C CA . THR A 1 94 ? -15.970 -0.413 -0.869 1.00 54.41 94 THR A CA 1
ATOM 775 C C . THR A 1 94 ? -15.873 -0.232 -2.389 1.00 54.41 94 THR A C 1
ATOM 777 O O . THR A 1 94 ? -16.676 0.525 -2.939 1.00 54.41 94 THR A O 1
ATOM 780 N N . GLN A 1 95 ? -14.946 -0.929 -3.060 1.00 49.28 95 GLN A N 1
ATOM 781 C CA . GLN A 1 95 ? -14.852 -1.054 -4.524 1.00 49.28 95 GLN A CA 1
ATOM 782 C C . GLN A 1 95 ? -15.505 -2.353 -5.008 1.00 49.28 95 GLN A C 1
ATOM 784 O O . GLN A 1 95 ? -16.113 -2.311 -6.100 1.00 49.28 95 GLN A O 1
#

pLDDT: mean 70.43, std 14.96, range [26.36, 86.0]

Sequence (95 aa):
FIYVNNNCYCFFTTPLFWLQWRNRLLSSTAELRLGNQFISINHLHDIVDNKTYTKLDHSLMKSDINAKDRHSFSSCLKLTSTDLFKILNDNISTQ

Foldseek 3Di:
DDDDPLADDDPDPDLVVLLVVLLQQLVQPDFDDGRPDTDHLVLVVCQQPPPVHDCVQQVDDPVLSHNVCSPPSVSSVSVPDPSNVVVSVVVVVVD

Radius of gyration: 12.98 Å; chains: 1; bounding box: 32×32×26 Å

Secondary structure (DSSP, 8-state):
-EEETTEEE-----HHHHHHHHHHHHTSS--EEETTEEE-HHHHHHHHH-SSS-HHHH---TTTT-TT-TT-HHHHHHHT-HHHHHHHHHHHTT-